Protein AF-A0A7G6E662-F1 (afdb_monomer)

Nearest PDB structures (foldseek):
  8ufg-assembly1_G  TM=3.388E-01  e=5.455E+00  Acinetobacter baylyi ADP1
  8ufh-assembly1_G  TM=2.642E-01  e=6.023E+00  Acinetobacter baylyi ADP1

pLDDT: mean 83.3, std 16.63, range [47.44, 98.38]

InterPro domains:
  IPR023804 Protein of unknown function DUF3792, transmembrane [PF12670] (31-143)
  IPR023804 Protein of unknown function DUF3792, transmembrane [TIGR04086] (33-143)

Sequence (165 aa):
MRRDLRFWRKIKQVPGSLQRFYEGPEYGLELKAVWLGFTTALGVWFCAVCLGLLWIMLKGAGSYWFGAYVYLVGLLGVFLGGLFAGSRVNKKGWLHGLWVGVLLGMLGIIVNLELAPQLLSLASMGRQLLVWSLWGLTGGYIGSLLLYWPQKKSISRKEKRPGAW

Organism: Thermanaerosceptrum fracticalcis (NCBI:txid1712410)

Solvent-accessible surface area (backbone atoms only — not comparable to full-atom values): 8582 Å² total; per-residue (Å²): 136,86,80,70,70,67,64,68,65,69,76,68,75,70,61,71,74,62,50,50,67,56,64,44,71,88,81,50,60,55,54,70,32,29,51,51,8,40,54,46,13,49,51,50,30,51,52,49,49,54,51,50,51,51,48,35,73,74,64,71,52,78,68,83,58,49,65,60,51,53,50,54,43,41,50,50,14,30,20,49,8,3,20,55,11,1,50,70,37,95,58,60,14,32,59,33,0,27,50,23,5,41,55,51,25,51,50,52,47,54,53,43,47,75,75,43,52,92,77,65,46,73,70,54,52,53,49,47,32,50,55,32,20,50,36,0,22,54,18,0,40,54,15,26,53,62,54,54,55,62,54,56,55,54,52,57,52,52,70,75,51,82,76,89,122

Structure (mmCIF, N/CA/C/O backbone):
data_AF-A0A7G6E662-F1
#
_entry.id   AF-A0A7G6E662-F1
#
loop_
_atom_site.group_PDB
_atom_site.id
_atom_site.type_symbol
_atom_site.label_atom_id
_atom_site.label_alt_id
_atom_site.label_comp_id
_atom_site.label_asym_id
_atom_site.label_entity_id
_atom_site.label_seq_id
_atom_site.pdbx_PDB_ins_code
_atom_site.Cartn_x
_atom_site.Cartn_y
_atom_site.Cartn_z
_atom_site.occupancy
_atom_site.B_iso_or_equiv
_atom_site.auth_seq_id
_atom_site.auth_comp_id
_atom_site.auth_asym_id
_atom_site.auth_atom_id
_atom_site.pdbx_PDB_model_num
ATOM 1 N N . MET A 1 1 ? -12.833 -44.887 18.717 1.00 50.78 1 MET A N 1
ATOM 2 C CA . MET A 1 1 ? -11.512 -44.245 18.526 1.00 50.78 1 MET A CA 1
ATOM 3 C C . MET A 1 1 ? -11.587 -42.785 19.004 1.00 50.78 1 MET A C 1
ATOM 5 O O . MET A 1 1 ? -11.962 -41.907 18.238 1.00 50.78 1 MET A O 1
ATOM 9 N N . ARG A 1 2 ? -11.358 -42.528 20.305 1.00 51.50 2 ARG A N 1
ATOM 10 C CA . ARG A 1 2 ? -11.425 -41.180 20.912 1.00 51.50 2 ARG A CA 1
ATOM 11 C C . ARG A 1 2 ? -10.115 -40.445 20.620 1.00 51.50 2 ARG A C 1
ATOM 13 O O . ARG A 1 2 ? -9.099 -40.769 21.222 1.00 51.50 2 ARG A O 1
ATOM 20 N N . ARG A 1 3 ? -10.127 -39.496 19.678 1.00 53.50 3 ARG A N 1
ATOM 21 C CA . ARG A 1 3 ? -8.977 -38.613 19.434 1.00 53.50 3 ARG A CA 1
ATOM 22 C C . ARG A 1 3 ? -8.786 -37.719 20.656 1.00 53.50 3 ARG A C 1
ATOM 24 O O . ARG A 1 3 ? -9.702 -37.009 21.065 1.00 53.50 3 ARG A O 1
ATOM 31 N N . ASP A 1 4 ? -7.606 -37.824 21.246 1.00 55.00 4 ASP A N 1
ATOM 32 C CA . ASP A 1 4 ? -7.207 -37.175 22.486 1.00 55.00 4 ASP A CA 1
ATOM 33 C C . ASP A 1 4 ? -7.173 -35.643 22.299 1.00 55.00 4 ASP A C 1
ATOM 35 O O . ASP A 1 4 ? -6.224 -35.061 21.774 1.00 55.00 4 ASP A O 1
ATOM 39 N N . LEU A 1 5 ? -8.253 -34.973 22.715 1.00 56.97 5 LEU A N 1
ATOM 40 C CA . LEU A 1 5 ? -8.421 -33.511 22.680 1.00 56.97 5 LEU A CA 1
ATOM 41 C C . LEU A 1 5 ? -7.427 -32.765 23.594 1.00 56.97 5 LEU A C 1
ATOM 43 O O . LEU A 1 5 ? -7.391 -31.533 23.594 1.00 56.97 5 LEU A O 1
ATOM 47 N N . ARG A 1 6 ? -6.599 -33.479 24.369 1.00 59.81 6 ARG A N 1
ATOM 48 C CA . ARG A 1 6 ? -5.577 -32.878 25.238 1.00 59.81 6 ARG A CA 1
ATOM 49 C C . ARG A 1 6 ? -4.375 -32.339 24.468 1.00 59.81 6 ARG A C 1
ATOM 51 O O . ARG A 1 6 ? -3.781 -31.360 24.912 1.00 59.81 6 ARG A O 1
ATOM 58 N N . PHE A 1 7 ? -4.059 -32.898 23.298 1.00 54.22 7 PHE A N 1
ATOM 59 C CA . PHE A 1 7 ? -2.913 -32.447 22.500 1.00 54.22 7 PHE A CA 1
ATOM 60 C C . PHE A 1 7 ? -3.101 -31.009 21.981 1.00 54.22 7 PHE A C 1
ATOM 62 O O . PHE A 1 7 ? -2.196 -30.181 22.064 1.00 54.22 7 PHE A O 1
ATOM 69 N N . TRP A 1 8 ? -4.324 -30.656 21.572 1.00 50.28 8 TRP A N 1
ATOM 70 C CA . TRP A 1 8 ? -4.646 -29.323 21.050 1.00 50.28 8 TRP A CA 1
ATOM 71 C C . TRP A 1 8 ? -4.688 -28.216 22.112 1.00 50.28 8 TRP A C 1
ATOM 73 O O . TRP A 1 8 ? -4.551 -27.043 21.765 1.00 50.28 8 TRP A O 1
ATOM 83 N N . ARG A 1 9 ? -4.809 -28.546 23.407 1.00 54.94 9 ARG A N 1
ATOM 84 C CA . ARG A 1 9 ? -4.682 -27.539 24.480 1.00 54.94 9 ARG A CA 1
ATOM 85 C C . ARG A 1 9 ? -3.244 -27.066 24.679 1.00 54.94 9 ARG A C 1
ATOM 87 O O . ARG A 1 9 ? -3.048 -25.959 25.168 1.00 54.94 9 ARG A O 1
ATOM 94 N N . LYS A 1 10 ? -2.247 -27.858 24.276 1.00 48.81 10 LYS A N 1
ATOM 95 C CA . LYS A 1 10 ? -0.831 -27.536 24.503 1.00 48.81 10 LYS A CA 1
ATOM 96 C C . LYS A 1 10 ? -0.230 -26.609 23.440 1.00 48.81 10 LYS A C 1
ATOM 98 O O . LYS A 1 10 ? 0.784 -25.980 23.700 1.00 48.81 10 LYS A O 1
ATOM 103 N N . ILE A 1 11 ? -0.880 -26.460 22.283 1.00 53.09 11 ILE A N 1
ATOM 104 C CA . ILE A 1 11 ? -0.386 -25.634 21.162 1.00 53.09 11 ILE A CA 1
ATOM 105 C C . ILE A 1 11 ? -0.822 -24.155 21.288 1.00 53.09 11 ILE A C 1
ATOM 107 O O . ILE A 1 11 ? -0.404 -23.307 20.509 1.00 53.09 11 ILE A O 1
ATOM 111 N N . LYS A 1 12 ? -1.627 -23.793 22.299 1.00 52.16 12 LYS A N 1
ATOM 112 C CA . LYS A 1 12 ? -2.195 -22.438 22.442 1.00 52.16 12 LYS A CA 1
ATOM 113 C C . LYS A 1 12 ? -1.597 -21.574 23.555 1.00 52.16 12 LYS A C 1
ATOM 115 O O . LYS A 1 12 ? -2.222 -20.598 23.955 1.00 52.16 12 LYS A O 1
ATOM 120 N N . GLN A 1 13 ? -0.395 -21.880 24.033 1.00 57.69 13 GLN A N 1
ATOM 121 C CA . GLN A 1 13 ? 0.351 -20.950 24.886 1.00 57.69 13 GLN A CA 1
ATOM 122 C C . GLN A 1 13 ? 1.224 -20.043 24.021 1.00 57.69 13 GLN A C 1
ATOM 124 O O . GLN A 1 13 ? 2.444 -20.163 23.981 1.00 57.69 13 GLN A O 1
ATOM 129 N N . VAL A 1 14 ? 0.574 -19.125 23.305 1.00 59.84 14 VAL A N 1
ATOM 130 C CA . VAL A 1 14 ? 1.270 -17.918 22.856 1.00 59.84 14 VAL A CA 1
ATOM 131 C C . VAL A 1 14 ? 1.638 -17.151 24.134 1.00 59.84 14 VAL A C 1
ATOM 133 O O . VAL A 1 14 ? 0.759 -16.964 24.978 1.00 59.84 14 VAL A O 1
ATOM 136 N N . PRO A 1 15 ? 2.906 -16.761 24.343 1.00 66.00 15 PRO A N 1
ATOM 137 C CA . PRO A 1 15 ? 3.317 -16.075 25.563 1.00 66.00 15 PRO A CA 1
ATOM 138 C C . PRO A 1 15 ? 2.465 -14.816 25.771 1.00 66.00 15 PRO A C 1
ATOM 140 O O . PRO A 1 15 ? 2.268 -14.030 24.843 1.00 66.00 15 PRO A O 1
ATOM 143 N N . GLY A 1 16 ? 1.951 -14.626 26.991 1.00 58.09 16 GLY A N 1
ATOM 144 C CA . GLY A 1 16 ? 0.989 -13.562 27.320 1.00 58.09 16 GLY A CA 1
ATOM 145 C C . GLY A 1 16 ? 1.482 -12.136 27.028 1.00 58.09 16 GLY A C 1
ATOM 146 O O . GLY A 1 16 ? 0.672 -11.219 26.904 1.00 58.09 16 GLY A O 1
ATOM 147 N N . SER A 1 17 ? 2.793 -11.944 26.844 1.00 61.66 17 SER A N 1
ATOM 148 C CA . SER A 1 17 ? 3.384 -10.686 26.376 1.00 61.66 17 SER A CA 1
ATOM 149 C C . SER A 1 17 ? 2.958 -10.327 24.948 1.00 61.66 17 SER A C 1
ATOM 151 O O . SER A 1 17 ? 2.631 -9.173 24.690 1.00 61.66 17 SER A O 1
ATOM 153 N N . LEU A 1 18 ? 2.876 -11.301 24.035 1.00 58.12 18 LEU A N 1
ATOM 154 C CA . LEU A 1 18 ? 2.424 -11.078 22.655 1.00 58.12 18 LEU A CA 1
ATOM 155 C C . LEU A 1 18 ? 0.910 -10.868 22.569 1.00 58.12 18 LEU A C 1
ATOM 157 O O . LEU A 1 18 ? 0.430 -10.169 21.678 1.00 58.12 18 LEU A O 1
ATOM 161 N N . GLN A 1 19 ? 0.154 -11.431 23.510 1.00 57.56 19 GLN A N 1
ATOM 162 C CA . GLN A 1 19 ? -1.297 -11.278 23.541 1.00 57.56 19 GLN A CA 1
ATOM 163 C C . GLN A 1 19 ? -1.711 -9.836 23.881 1.00 57.56 19 GLN A C 1
ATOM 165 O O . GLN A 1 19 ? -2.645 -9.318 23.276 1.00 57.56 19 GLN A O 1
ATOM 170 N N . ARG A 1 20 ? -0.949 -9.134 24.738 1.00 56.19 20 ARG A N 1
ATOM 171 C CA . ARG A 1 20 ? -1.167 -7.700 25.023 1.00 56.19 20 ARG A CA 1
ATOM 172 C C . ARG A 1 20 ? -0.962 -6.798 23.804 1.00 56.19 20 ARG A C 1
ATOM 174 O O . ARG A 1 20 ? -1.703 -5.835 23.650 1.00 56.19 20 ARG A O 1
ATOM 181 N N . PHE A 1 21 ? -0.013 -7.118 22.922 1.00 54.47 21 PHE A N 1
ATOM 182 C CA . PHE A 1 21 ? 0.157 -6.389 21.657 1.00 54.47 21 PHE A CA 1
ATOM 183 C C . PHE A 1 21 ? -0.973 -6.668 20.658 1.00 54.47 21 PHE A C 1
ATOM 185 O O . PHE A 1 21 ? -1.278 -5.821 19.825 1.00 54.47 21 PHE A O 1
ATOM 192 N N . TYR A 1 22 ? -1.607 -7.840 20.745 1.00 51.94 22 TYR A N 1
ATOM 193 C CA . TYR A 1 22 ? -2.734 -8.216 19.890 1.00 51.94 22 TYR A CA 1
ATOM 194 C C . TYR A 1 22 ? -4.085 -7.672 20.360 1.00 51.94 22 TYR A C 1
ATOM 196 O O . TYR A 1 22 ? -4.974 -7.488 19.529 1.00 51.94 22 TYR A O 1
ATOM 204 N N . GLU A 1 23 ? -4.255 -7.465 21.665 1.00 49.62 23 GLU A N 1
ATOM 205 C CA . GLU A 1 23 ? -5.546 -7.136 22.280 1.00 49.62 23 GLU A CA 1
ATOM 206 C C . GLU A 1 23 ? -5.586 -5.758 22.938 1.00 49.62 23 GLU A C 1
ATOM 208 O O . GLU A 1 23 ? -6.616 -5.427 23.507 1.00 49.62 23 GLU A O 1
ATOM 213 N N . GLY A 1 24 ? -4.527 -4.943 22.854 1.00 47.44 24 GLY A N 1
ATOM 214 C CA . GLY A 1 24 ? -4.489 -3.598 23.431 1.00 47.44 24 GLY A CA 1
ATOM 215 C C . GLY A 1 24 ? -5.551 -2.668 22.824 1.00 47.44 24 GLY A C 1
ATOM 216 O O . GLY A 1 24 ? -5.308 -2.084 21.763 1.00 47.44 24 GLY A O 1
ATOM 217 N N . PRO A 1 25 ? -6.706 -2.444 23.483 1.00 53.44 25 PRO A N 1
ATOM 218 C CA . PRO A 1 25 ? -7.769 -1.587 22.965 1.00 53.44 25 PRO A CA 1
ATOM 219 C C . PRO A 1 25 ? -7.379 -0.106 23.063 1.00 53.44 25 PRO A C 1
ATOM 221 O O . PRO A 1 25 ? -8.032 0.746 22.464 1.00 53.44 25 PRO A O 1
ATOM 224 N N . GLU A 1 26 ? -6.314 0.202 23.811 1.00 56.94 26 GLU A N 1
ATOM 225 C CA . GLU A 1 26 ? -5.904 1.564 24.151 1.00 56.94 26 GLU A CA 1
ATOM 226 C C . GLU A 1 26 ? -5.385 2.349 22.940 1.00 56.94 26 GLU A C 1
ATOM 228 O O . GLU A 1 26 ? -5.693 3.531 22.798 1.00 56.94 26 GLU A O 1
ATOM 233 N N . TYR A 1 27 ? -4.697 1.695 21.997 1.00 63.12 27 TYR A N 1
ATOM 234 C CA . TYR A 1 27 ? -4.197 2.365 20.787 1.00 63.12 27 TYR A CA 1
ATOM 235 C C . TYR A 1 27 ? -5.162 2.243 19.595 1.00 63.12 27 TYR A C 1
ATOM 237 O O . TYR A 1 27 ? -5.181 3.102 18.705 1.00 63.12 27 TYR A O 1
ATOM 245 N N . GLY A 1 28 ? -6.060 1.250 19.615 1.00 75.94 28 GLY A N 1
ATOM 246 C CA . GLY A 1 28 ? -7.057 1.025 18.564 1.00 75.94 28 GLY A CA 1
ATOM 247 C C . GLY A 1 28 ? -6.462 0.517 17.248 1.00 75.94 28 GLY A C 1
ATOM 248 O O . GLY A 1 28 ? -6.989 0.857 16.190 1.00 75.94 28 GLY A O 1
ATOM 249 N N . LEU A 1 29 ? -5.363 -0.246 17.322 1.00 85.94 29 LEU A N 1
ATOM 250 C CA . LEU A 1 29 ? -4.723 -0.900 16.184 1.00 85.94 29 LEU A CA 1
ATOM 251 C C . LEU A 1 29 ? -4.780 -2.424 16.337 1.00 85.94 29 LEU A C 1
ATOM 253 O O . LEU A 1 29 ? -4.143 -3.007 17.207 1.00 85.94 29 LEU A O 1
ATOM 257 N N . GLU A 1 30 ? -5.536 -3.068 15.461 1.00 90.12 30 GLU A N 1
ATOM 258 C CA . GLU A 1 30 ? -5.722 -4.509 15.383 1.00 90.12 30 GLU A CA 1
ATOM 259 C C . GLU A 1 30 ? -4.732 -5.107 14.374 1.00 90.12 30 GLU A C 1
ATOM 261 O O . GLU A 1 30 ? -4.940 -5.072 13.156 1.00 90.12 30 GLU A O 1
ATOM 266 N N . LEU A 1 31 ? -3.651 -5.710 14.878 1.00 91.19 31 LEU A N 1
ATOM 267 C CA . LEU A 1 31 ? -2.575 -6.254 14.039 1.00 91.19 31 LEU A CA 1
ATOM 268 C C . LEU A 1 31 ? -3.072 -7.307 13.030 1.00 91.19 31 LEU A C 1
ATOM 270 O O . LEU A 1 31 ? -2.565 -7.379 11.913 1.00 91.19 31 LEU A O 1
ATOM 274 N N . LYS A 1 32 ? -4.112 -8.080 13.383 1.00 93.06 32 LYS A N 1
ATOM 275 C CA . LYS A 1 32 ? -4.748 -9.060 12.477 1.00 93.06 32 LYS A CA 1
ATOM 276 C C . LYS A 1 32 ? -5.275 -8.402 11.206 1.00 93.06 32 LYS A C 1
ATOM 278 O O . LYS A 1 32 ? -5.108 -8.951 10.120 1.00 93.06 32 LYS A O 1
ATOM 283 N N . ALA A 1 33 ? -5.915 -7.243 11.344 1.00 93.94 33 ALA A N 1
ATOM 284 C CA . ALA A 1 33 ? -6.489 -6.524 10.218 1.00 93.94 33 ALA A CA 1
ATOM 285 C C . ALA A 1 33 ? -5.397 -5.911 9.337 1.00 93.94 33 ALA A C 1
ATOM 287 O O . ALA A 1 33 ? -5.478 -6.012 8.114 1.00 93.94 33 ALA A O 1
ATOM 288 N N . VAL A 1 34 ? -4.344 -5.358 9.950 1.00 96.00 34 VAL A N 1
ATOM 289 C CA . VAL A 1 34 ? -3.167 -4.858 9.219 1.00 96.00 34 VAL A CA 1
ATOM 290 C C . VAL A 1 34 ? -2.508 -5.989 8.427 1.00 96.00 34 VAL A C 1
ATOM 292 O O . VAL A 1 34 ? -2.255 -5.834 7.236 1.00 96.00 34 VAL A O 1
ATOM 295 N N . TRP A 1 35 ? -2.297 -7.153 9.047 1.00 96.94 35 TRP A N 1
ATOM 296 C CA . TRP A 1 35 ? -1.693 -8.311 8.385 1.00 96.94 35 TRP A CA 1
ATOM 297 C C . TRP A 1 35 ? -2.549 -8.854 7.234 1.00 96.94 35 TRP A C 1
ATOM 299 O O . TRP A 1 35 ? -2.029 -9.189 6.168 1.00 96.94 35 TRP A O 1
ATOM 309 N N . LEU A 1 36 ? -3.872 -8.898 7.412 1.00 96.19 36 LEU A N 1
ATOM 310 C CA . LEU A 1 36 ? -4.795 -9.264 6.340 1.00 96.19 36 LEU A CA 1
ATOM 311 C C . LEU A 1 36 ? -4.698 -8.285 5.162 1.00 96.19 36 LEU A C 1
ATOM 313 O O . LEU A 1 36 ? -4.599 -8.717 4.015 1.00 96.19 36 LEU A O 1
ATOM 317 N N . GLY A 1 37 ? -4.700 -6.977 5.429 1.00 97.12 37 GLY A N 1
ATOM 318 C CA . GLY A 1 37 ? -4.556 -5.965 4.381 1.00 97.12 37 GLY A CA 1
ATOM 319 C C . GLY A 1 37 ? -3.221 -6.065 3.651 1.00 97.12 37 GLY A C 1
ATOM 320 O O . GLY A 1 37 ? -3.188 -6.056 2.423 1.00 97.12 37 GLY A O 1
ATOM 321 N N . PHE A 1 38 ? -2.134 -6.242 4.402 1.00 97.81 38 PHE A N 1
ATOM 322 C CA . PHE A 1 38 ? -0.784 -6.423 3.874 1.00 97.81 38 PHE A CA 1
ATOM 323 C C . PHE A 1 38 ? -0.680 -7.643 2.945 1.00 97.81 38 PHE A C 1
ATOM 325 O O . PHE A 1 38 ? -0.251 -7.518 1.800 1.00 97.81 38 PHE A O 1
ATOM 332 N N . THR A 1 39 ? -1.134 -8.813 3.403 1.00 97.69 39 THR A N 1
ATOM 333 C CA . THR A 1 39 ? -1.124 -10.050 2.598 1.00 97.69 39 THR A CA 1
ATOM 334 C C . THR A 1 39 ? -2.034 -9.959 1.375 1.00 97.69 39 THR A C 1
ATOM 336 O O . THR A 1 39 ? -1.664 -10.434 0.303 1.00 97.69 39 THR A O 1
ATOM 339 N N . THR A 1 40 ? -3.187 -9.296 1.496 1.00 97.06 40 THR A N 1
ATOM 340 C CA . THR A 1 40 ? -4.095 -9.065 0.364 1.00 97.06 40 THR A CA 1
ATOM 341 C C . THR A 1 40 ? -3.448 -8.171 -0.691 1.00 97.06 40 THR A C 1
ATOM 343 O O . THR A 1 40 ? -3.473 -8.506 -1.873 1.00 97.06 40 THR A O 1
ATOM 346 N N . ALA A 1 41 ? -2.824 -7.066 -0.279 1.00 97.31 41 ALA A N 1
ATOM 347 C CA . ALA A 1 41 ? -2.122 -6.171 -1.192 1.00 97.31 41 ALA A CA 1
ATOM 348 C C . ALA A 1 41 ? -0.965 -6.871 -1.912 1.00 97.31 41 ALA A C 1
ATOM 350 O O . ALA A 1 41 ? -0.831 -6.729 -3.127 1.00 97.31 41 ALA A O 1
ATOM 351 N N . LEU A 1 42 ? -0.170 -7.663 -1.181 1.00 96.31 42 LEU A N 1
ATOM 352 C CA . LEU A 1 42 ? 0.894 -8.477 -1.768 1.00 96.31 42 LEU A CA 1
ATOM 353 C C . LEU A 1 42 ? 0.355 -9.484 -2.777 1.00 96.31 42 LEU A C 1
ATOM 355 O O . LEU A 1 42 ? 0.912 -9.598 -3.862 1.00 96.31 42 LEU A O 1
ATOM 359 N N . GLY A 1 43 ? -0.732 -10.182 -2.444 1.00 96.75 43 GLY A N 1
ATOM 360 C CA . GLY A 1 43 ? -1.368 -11.130 -3.353 1.00 96.75 43 GLY A CA 1
ATOM 361 C C . GLY A 1 43 ? -1.848 -10.459 -4.640 1.00 96.75 43 GLY A C 1
ATOM 362 O O . GLY A 1 43 ? -1.546 -10.941 -5.729 1.00 96.75 43 GLY A O 1
ATOM 363 N N . VAL A 1 44 ? -2.535 -9.316 -4.532 1.00 95.62 44 VAL A N 1
ATOM 364 C CA . VAL A 1 44 ? -2.996 -8.539 -5.697 1.00 95.62 44 VAL A CA 1
ATOM 365 C C . VAL A 1 44 ? -1.818 -8.084 -6.554 1.00 95.62 44 VAL A C 1
ATOM 367 O O . VAL A 1 44 ? -1.834 -8.278 -7.770 1.00 95.62 44 VAL A O 1
ATOM 370 N N . TRP A 1 45 ? -0.791 -7.509 -5.927 1.00 94.81 45 TRP A N 1
ATOM 371 C CA . TRP A 1 45 ? 0.396 -7.034 -6.628 1.00 94.81 45 TRP A CA 1
ATOM 372 C C . TRP A 1 45 ? 1.133 -8.176 -7.333 1.00 94.81 45 TRP A C 1
ATOM 374 O O . TRP A 1 45 ? 1.397 -8.086 -8.530 1.00 94.81 45 TRP A O 1
ATOM 384 N N . PHE A 1 46 ? 1.393 -9.277 -6.626 1.00 94.81 46 PHE A N 1
ATOM 385 C CA . PHE A 1 46 ? 2.085 -10.444 -7.166 1.00 94.81 46 PHE A CA 1
ATOM 386 C C . PHE A 1 46 ? 1.332 -11.049 -8.354 1.00 94.81 46 PHE A C 1
ATOM 388 O O . PHE A 1 46 ? 1.913 -11.231 -9.423 1.00 94.81 46 PHE A O 1
ATOM 395 N N . CYS A 1 47 ? 0.022 -11.280 -8.212 1.00 95.69 47 CYS A N 1
ATOM 396 C CA . CYS A 1 47 ? -0.810 -11.790 -9.301 1.00 95.69 47 CYS A CA 1
ATOM 397 C C . CYS A 1 47 ? -0.759 -10.879 -10.532 1.00 95.69 47 CYS A C 1
ATOM 399 O O . CYS A 1 47 ? -0.622 -11.366 -11.653 1.00 95.69 47 CYS A O 1
ATOM 401 N N . ALA A 1 48 ? -0.833 -9.562 -10.346 1.00 92.44 48 ALA A N 1
ATOM 402 C CA . ALA A 1 48 ? -0.791 -8.623 -11.458 1.00 92.44 48 ALA A CA 1
ATOM 403 C C . ALA A 1 48 ? 0.576 -8.548 -12.143 1.00 92.44 48 ALA A C 1
ATOM 405 O O . ALA A 1 48 ? 0.633 -8.446 -13.368 1.00 92.44 48 ALA A O 1
ATOM 406 N N . VAL A 1 49 ? 1.671 -8.638 -11.383 1.00 91.75 49 VAL A N 1
ATOM 407 C CA . VAL A 1 49 ? 3.023 -8.734 -11.948 1.00 91.75 49 VAL A CA 1
ATOM 408 C C . VAL A 1 49 ? 3.150 -10.010 -12.780 1.00 91.75 49 VAL A C 1
ATOM 410 O O . VAL A 1 49 ? 3.578 -9.933 -13.929 1.00 91.75 49 VAL A O 1
ATOM 413 N N . CYS A 1 50 ? 2.713 -11.164 -12.264 1.00 94.12 50 CYS A N 1
ATOM 414 C CA . CYS A 1 50 ? 2.731 -12.424 -13.012 1.00 94.12 50 CYS A CA 1
ATOM 415 C C . CYS A 1 50 ? 1.899 -12.352 -14.300 1.00 94.12 50 CYS A C 1
ATOM 417 O O . CYS A 1 50 ? 2.369 -12.772 -15.356 1.00 94.12 50 CYS A O 1
ATOM 419 N N . LEU A 1 51 ? 0.688 -11.789 -14.235 1.00 91.88 51 LEU A N 1
ATOM 420 C CA . LEU A 1 51 ? -0.167 -11.602 -15.410 1.00 91.88 51 LEU A CA 1
ATOM 421 C C . LEU A 1 51 ? 0.457 -10.636 -16.424 1.00 91.88 51 LEU A C 1
ATOM 423 O O . LEU A 1 51 ? 0.409 -10.897 -17.624 1.00 91.88 51 LEU A O 1
ATOM 427 N N . GLY A 1 52 ? 1.073 -9.551 -15.955 1.00 89.62 52 GLY A N 1
ATOM 428 C CA . GLY A 1 52 ? 1.771 -8.595 -16.809 1.00 89.62 52 GLY A CA 1
ATOM 429 C C . GLY A 1 52 ? 2.994 -9.206 -17.499 1.00 89.62 52 GLY A C 1
ATOM 430 O O . GLY A 1 52 ? 3.198 -8.983 -18.691 1.00 89.62 52 GLY A O 1
ATOM 431 N N . LEU A 1 53 ? 3.770 -10.030 -16.789 1.00 90.62 53 LEU A N 1
ATOM 432 C CA . LEU A 1 53 ? 4.890 -10.775 -17.372 1.00 90.62 53 LEU A CA 1
ATOM 433 C C . LEU A 1 53 ? 4.408 -11.785 -18.416 1.00 90.62 53 LEU A C 1
ATOM 435 O O . LEU A 1 53 ? 4.937 -11.813 -19.526 1.00 90.62 53 LEU A O 1
ATOM 439 N N . LEU A 1 54 ? 3.367 -12.562 -18.099 1.00 91.81 54 LEU A N 1
ATOM 440 C CA . LEU A 1 54 ? 2.767 -13.506 -19.041 1.00 91.81 54 LEU A CA 1
ATOM 441 C C . LEU A 1 54 ? 2.268 -12.785 -20.302 1.00 91.81 54 LEU A C 1
ATOM 443 O O . LEU A 1 54 ? 2.508 -13.244 -21.416 1.00 91.81 54 LEU A O 1
ATOM 447 N N . TRP A 1 55 ? 1.627 -11.626 -20.136 1.00 88.81 55 TRP A N 1
ATOM 448 C CA . TRP A 1 55 ? 1.176 -10.794 -21.248 1.00 88.81 55 TRP A CA 1
ATOM 449 C C . TRP A 1 55 ? 2.330 -10.354 -22.159 1.00 88.81 55 TRP A C 1
ATOM 451 O O . TRP A 1 55 ? 2.223 -10.482 -23.381 1.00 88.81 55 TRP A O 1
ATOM 461 N N . ILE A 1 56 ? 3.446 -9.890 -21.584 1.00 90.12 56 ILE A N 1
ATOM 462 C CA . ILE A 1 56 ? 4.644 -9.503 -22.345 1.00 90.12 56 ILE A CA 1
ATOM 463 C C . ILE A 1 56 ? 5.204 -10.697 -23.122 1.00 90.12 56 ILE A C 1
ATOM 465 O O . ILE A 1 56 ? 5.476 -10.565 -24.317 1.00 90.12 56 ILE A O 1
ATOM 469 N N . MET A 1 57 ? 5.320 -11.865 -22.481 1.00 90.06 57 MET A N 1
ATOM 470 C CA . MET A 1 57 ? 5.839 -13.078 -23.125 1.00 90.06 57 MET A CA 1
ATOM 471 C C . MET A 1 57 ? 4.966 -13.538 -24.298 1.00 90.06 57 MET A C 1
ATOM 473 O O . MET A 1 57 ? 5.495 -13.978 -25.314 1.00 90.06 57 MET A O 1
ATOM 477 N N . LEU A 1 58 ? 3.639 -13.416 -24.185 1.00 91.50 58 LEU A N 1
ATOM 478 C CA . LEU A 1 58 ? 2.706 -13.865 -25.224 1.00 91.50 58 LEU A CA 1
ATOM 479 C C . LEU A 1 58 ? 2.585 -12.895 -26.403 1.00 91.50 58 LEU A C 1
ATOM 481 O O . LEU A 1 58 ? 2.329 -13.328 -27.526 1.00 91.50 58 LEU A O 1
ATOM 485 N N . LYS A 1 59 ? 2.695 -11.585 -26.160 1.00 85.44 59 LYS A N 1
ATOM 486 C CA . LYS A 1 59 ? 2.448 -10.560 -27.187 1.00 85.44 59 LYS A CA 1
ATOM 487 C C . LYS A 1 59 ? 3.711 -9.958 -27.789 1.00 85.44 59 LYS A C 1
ATOM 489 O O . LYS A 1 59 ? 3.587 -9.200 -28.746 1.00 85.44 59 LYS A O 1
ATOM 494 N N . GLY A 1 60 ? 4.893 -10.248 -27.239 1.00 75.81 60 GLY A N 1
ATOM 495 C CA . GLY A 1 60 ? 6.145 -9.615 -27.672 1.00 75.81 60 GLY A CA 1
ATOM 496 C C . GLY A 1 60 ? 6.109 -8.087 -27.549 1.00 75.81 60 GLY A C 1
ATOM 497 O O . GLY A 1 60 ? 6.821 -7.385 -28.262 1.00 75.81 60 GLY A O 1
ATOM 498 N N . ALA A 1 61 ? 5.228 -7.559 -26.692 1.00 67.25 61 ALA A N 1
ATOM 499 C CA . ALA A 1 61 ? 5.019 -6.129 -26.539 1.00 67.25 61 ALA A CA 1
ATOM 500 C C . ALA A 1 61 ? 6.231 -5.491 -25.847 1.00 67.25 61 ALA A C 1
ATOM 502 O O . ALA A 1 61 ? 6.767 -6.038 -24.883 1.00 67.25 61 ALA A O 1
ATOM 503 N N . GLY A 1 62 ? 6.648 -4.316 -26.327 1.00 64.62 62 GLY A N 1
ATOM 504 C CA . GLY A 1 62 ? 7.766 -3.576 -25.746 1.00 64.62 62 GLY A CA 1
ATOM 505 C C . GLY A 1 62 ? 7.551 -3.279 -24.257 1.00 64.62 62 GLY A C 1
ATOM 506 O O . GLY A 1 62 ? 6.484 -2.828 -23.843 1.00 64.62 62 GLY A O 1
ATOM 507 N N . SER A 1 63 ? 8.592 -3.495 -23.453 1.00 75.69 63 SER A N 1
ATOM 508 C CA . SER A 1 63 ? 8.587 -3.360 -21.988 1.00 75.69 63 SER A CA 1
ATOM 509 C C . SER A 1 63 ? 8.530 -1.914 -21.476 1.00 75.69 63 SER A C 1
ATOM 511 O O . SER A 1 63 ? 8.506 -1.699 -20.265 1.00 75.69 63 SER A O 1
ATOM 513 N N . TYR A 1 64 ? 8.485 -0.921 -22.372 1.00 77.25 64 TYR A N 1
ATOM 514 C CA . TYR A 1 64 ? 8.665 0.495 -22.038 1.00 77.25 64 TYR A CA 1
ATOM 515 C C . TYR A 1 64 ? 7.702 0.991 -20.944 1.00 77.25 64 TYR A C 1
ATOM 517 O O . TYR A 1 64 ? 8.109 1.713 -20.039 1.00 77.25 64 TYR A O 1
ATOM 525 N N . TRP A 1 65 ? 6.442 0.544 -20.965 1.00 83.81 65 TRP A N 1
ATOM 526 C CA . TRP A 1 65 ? 5.418 0.954 -19.992 1.00 83.81 65 TRP A CA 1
ATOM 527 C C . TRP A 1 65 ? 5.240 -0.011 -18.813 1.00 83.81 65 TRP A C 1
ATOM 529 O O . TRP A 1 65 ? 4.416 0.241 -17.931 1.00 83.81 65 TRP A O 1
ATOM 539 N N . PHE A 1 66 ? 5.999 -1.109 -18.762 1.00 85.56 66 PHE A N 1
ATOM 540 C CA . PHE A 1 66 ? 5.792 -2.151 -17.755 1.00 85.56 66 PHE A CA 1
ATOM 541 C C . PHE A 1 66 ? 6.045 -1.639 -16.332 1.00 85.56 66 PHE A C 1
ATOM 543 O O . PHE A 1 66 ? 5.248 -1.903 -15.436 1.00 85.56 66 PHE A O 1
ATOM 550 N N . GLY A 1 67 ? 7.089 -0.827 -16.132 1.00 85.31 67 GLY A N 1
ATOM 551 C CA . GLY A 1 67 ? 7.373 -0.222 -14.826 1.00 85.31 67 GLY A CA 1
ATOM 552 C C . GLY A 1 67 ? 6.228 0.661 -14.315 1.00 85.31 67 GLY A C 1
ATOM 553 O O . GLY A 1 67 ? 5.840 0.562 -13.152 1.00 85.31 67 GLY A O 1
ATOM 554 N N . ALA A 1 68 ? 5.626 1.468 -15.196 1.00 88.38 68 ALA A N 1
ATOM 555 C CA . ALA A 1 68 ? 4.470 2.297 -14.853 1.00 88.38 68 ALA A CA 1
ATOM 556 C C . ALA A 1 68 ? 3.238 1.445 -14.508 1.00 88.38 68 ALA A C 1
ATOM 558 O O . ALA A 1 68 ? 2.537 1.741 -13.540 1.00 88.38 68 ALA A O 1
ATOM 559 N N . TYR A 1 69 ? 3.004 0.358 -15.250 1.00 89.75 69 TYR A N 1
ATOM 560 C CA . TYR A 1 69 ? 1.927 -0.589 -14.959 1.00 89.75 69 TYR A CA 1
ATOM 561 C C . TYR A 1 69 ? 2.102 -1.243 -13.583 1.00 89.75 69 TYR A C 1
ATOM 563 O O . TYR A 1 69 ? 1.184 -1.203 -12.764 1.00 89.75 69 TYR A O 1
ATOM 571 N N . VAL A 1 70 ? 3.293 -1.773 -13.284 1.00 90.19 70 VAL A N 1
ATOM 572 C CA . VAL A 1 70 ? 3.600 -2.389 -11.982 1.00 90.19 70 VAL A CA 1
ATOM 573 C C . VAL A 1 70 ? 3.423 -1.385 -10.842 1.00 90.19 70 VAL A C 1
ATOM 575 O O . VAL A 1 70 ? 2.878 -1.735 -9.796 1.00 90.19 70 VAL A O 1
ATOM 578 N N . TYR A 1 71 ? 3.822 -0.128 -11.050 1.00 91.25 71 TYR A N 1
ATOM 579 C CA . TYR A 1 71 ? 3.623 0.938 -10.071 1.00 91.25 71 TYR A CA 1
ATOM 580 C C . TYR A 1 71 ? 2.136 1.227 -9.810 1.00 91.25 71 TYR A C 1
ATOM 582 O O . TYR A 1 71 ? 1.712 1.250 -8.654 1.00 91.25 71 TYR A O 1
ATOM 590 N N . LEU A 1 72 ? 1.326 1.397 -10.862 1.00 94.31 72 LEU A N 1
ATOM 591 C CA . LEU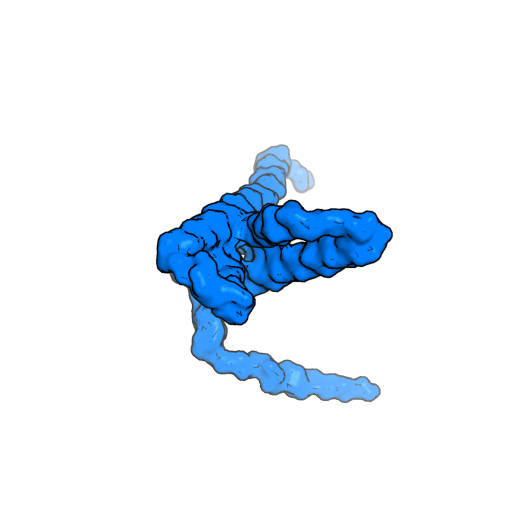 A 1 72 ? -0.114 1.650 -10.732 1.00 94.31 72 LEU A CA 1
ATOM 592 C C . LEU A 1 72 ? -0.844 0.484 -10.064 1.00 94.31 72 LEU A C 1
ATOM 594 O O . LEU A 1 72 ? -1.700 0.704 -9.205 1.00 94.31 72 LEU A O 1
ATOM 598 N N . VAL A 1 73 ? -0.485 -0.753 -10.408 1.00 94.00 73 VAL A N 1
ATOM 599 C CA . VAL A 1 73 ? -1.072 -1.920 -9.747 1.00 94.00 73 VAL A CA 1
ATOM 600 C C . VAL A 1 73 ? -0.578 -2.055 -8.306 1.00 94.00 73 VAL A C 1
ATOM 602 O O . VAL A 1 73 ? -1.351 -2.458 -7.442 1.00 94.00 73 VAL A O 1
ATOM 605 N N . GLY A 1 74 ? 0.654 -1.646 -8.001 1.00 94.56 74 GLY A N 1
ATOM 606 C CA . GLY A 1 74 ? 1.130 -1.503 -6.624 1.00 94.56 74 GLY A CA 1
ATOM 607 C C . GLY A 1 74 ? 0.242 -0.566 -5.808 1.00 94.56 74 GLY A C 1
ATOM 608 O O . GLY A 1 74 ? -0.241 -0.955 -4.745 1.00 94.56 74 GLY A O 1
ATOM 609 N N . LEU A 1 75 ? -0.060 0.625 -6.335 1.00 96.31 75 LEU A N 1
ATOM 610 C CA . LEU A 1 75 ? -0.972 1.571 -5.681 1.00 96.31 75 LEU A CA 1
ATOM 611 C C . LEU A 1 75 ? -2.378 0.990 -5.499 1.00 96.31 75 LEU A C 1
ATOM 613 O O . LEU A 1 75 ? -2.956 1.113 -4.418 1.00 96.31 75 LEU A O 1
ATOM 617 N N . LEU A 1 76 ? -2.910 0.313 -6.5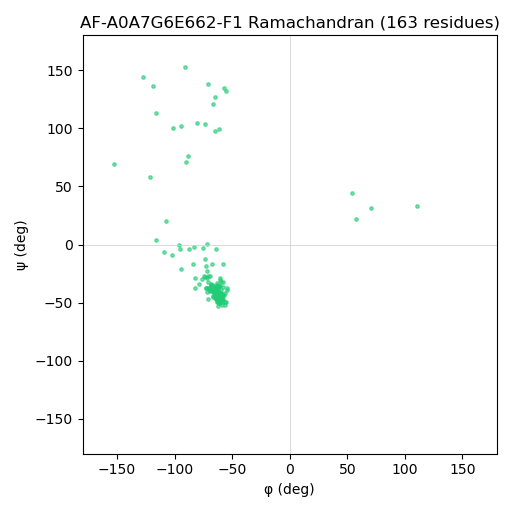20 1.00 96.44 76 LEU A N 1
ATOM 618 C CA . LEU A 1 76 ? -4.210 -0.351 -6.434 1.00 96.44 76 LEU A CA 1
ATOM 619 C C . LEU A 1 76 ? -4.206 -1.479 -5.390 1.00 96.44 76 LEU A C 1
ATOM 621 O O . LEU A 1 76 ? -5.156 -1.612 -4.623 1.00 96.44 76 LEU A O 1
ATOM 625 N N . GLY A 1 77 ? -3.133 -2.266 -5.324 1.00 96.94 77 GLY A N 1
ATOM 626 C CA . GLY A 1 77 ? -2.947 -3.318 -4.329 1.00 96.94 77 GLY A CA 1
ATOM 627 C C . GLY A 1 77 ? -2.918 -2.754 -2.912 1.00 96.94 77 GLY A C 1
ATOM 628 O O . GLY A 1 77 ? -3.637 -3.252 -2.048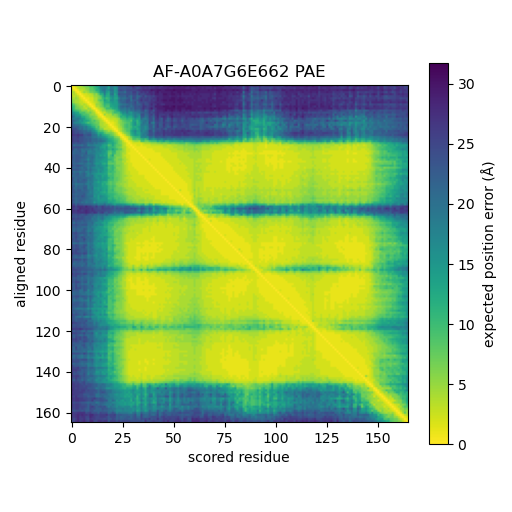 1.00 96.94 77 GLY A O 1
ATOM 629 N N . VAL A 1 78 ? -2.165 -1.673 -2.682 1.00 97.88 78 VAL A N 1
ATOM 630 C CA . VAL A 1 78 ? -2.125 -0.958 -1.394 1.00 97.88 78 VAL A CA 1
ATOM 631 C C . VAL A 1 78 ? -3.507 -0.424 -1.020 1.00 97.88 78 VAL A C 1
ATOM 633 O O . VAL A 1 78 ? -3.948 -0.612 0.114 1.00 97.88 78 VAL A O 1
ATOM 636 N N . PHE A 1 79 ? -4.215 0.192 -1.969 1.00 98.19 79 PHE A N 1
ATOM 637 C CA . PHE A 1 79 ? -5.573 0.688 -1.761 1.00 98.19 79 PHE A CA 1
ATOM 638 C C . PHE A 1 79 ? -6.539 -0.431 -1.359 1.00 98.19 79 PHE A C 1
ATOM 640 O O . PHE A 1 79 ? -7.242 -0.310 -0.355 1.00 98.19 79 PHE A O 1
ATOM 647 N N . LEU A 1 80 ? -6.548 -1.540 -2.105 1.00 97.62 80 LEU A N 1
ATOM 648 C CA . LEU A 1 80 ? -7.396 -2.694 -1.815 1.00 97.62 80 LEU A CA 1
ATOM 649 C C . LEU A 1 80 ? -7.019 -3.330 -0.476 1.00 97.62 80 LEU A C 1
ATOM 651 O O . LEU A 1 80 ? -7.902 -3.603 0.331 1.00 97.62 80 LEU A O 1
ATOM 655 N N . GLY A 1 81 ? -5.731 -3.505 -0.186 1.00 97.44 81 GLY A N 1
ATOM 656 C CA . GLY A 1 81 ? -5.267 -3.999 1.110 1.00 97.44 81 GLY A CA 1
ATOM 657 C C . GLY A 1 81 ? -5.706 -3.104 2.267 1.00 97.44 81 GLY A C 1
ATOM 658 O O . GLY A 1 81 ? -6.213 -3.603 3.273 1.00 97.44 81 GLY A O 1
ATOM 659 N N . GLY A 1 82 ? -5.590 -1.784 2.106 1.00 97.50 82 GLY A N 1
ATOM 660 C CA . GLY A 1 82 ? -6.107 -0.807 3.060 1.00 97.50 82 GLY A CA 1
ATOM 661 C C . GLY A 1 82 ? -7.618 -0.937 3.244 1.00 97.50 82 GLY A C 1
ATOM 662 O O . GLY A 1 82 ? -8.090 -0.996 4.378 1.00 97.50 82 GLY A O 1
ATOM 663 N N . LEU A 1 83 ? -8.372 -1.072 2.149 1.00 97.56 83 LEU A N 1
ATOM 664 C CA . LEU A 1 83 ? -9.821 -1.285 2.164 1.00 97.56 83 LEU A CA 1
ATOM 665 C C . LEU A 1 83 ? -10.202 -2.561 2.915 1.00 97.56 83 LEU A C 1
ATOM 667 O O . LEU A 1 83 ? -11.059 -2.510 3.798 1.00 97.56 83 LEU A O 1
ATOM 671 N N . PHE A 1 84 ? -9.538 -3.683 2.638 1.00 96.56 84 PHE A N 1
ATOM 672 C CA . PHE A 1 84 ? -9.784 -4.941 3.340 1.00 96.56 84 PHE A CA 1
ATOM 673 C C . PHE A 1 84 ? -9.434 -4.842 4.829 1.00 96.56 84 PHE A C 1
ATOM 675 O O . PHE A 1 84 ? -10.235 -5.281 5.656 1.00 96.56 84 PHE A O 1
ATOM 682 N N . ALA A 1 85 ? -8.315 -4.206 5.190 1.00 96.38 85 ALA A N 1
ATOM 683 C CA . ALA A 1 85 ? -7.961 -3.963 6.589 1.00 96.38 85 ALA A CA 1
ATOM 684 C C . ALA A 1 85 ? -9.010 -3.094 7.301 1.00 96.38 85 ALA A C 1
ATOM 686 O O . ALA A 1 85 ? -9.503 -3.461 8.367 1.00 96.38 85 ALA A O 1
ATOM 687 N N . GLY A 1 86 ? -9.409 -1.978 6.684 1.00 94.75 86 GLY A N 1
ATOM 688 C CA . GLY A 1 86 ? -10.427 -1.069 7.213 1.00 94.75 86 GLY A CA 1
ATOM 689 C C . GLY A 1 86 ? -11.810 -1.714 7.337 1.00 94.75 86 GLY A C 1
ATOM 690 O O . GLY A 1 86 ? -12.533 -1.425 8.284 1.00 94.75 86 GLY A O 1
ATOM 691 N N . SER A 1 87 ? -12.153 -2.635 6.431 1.00 94.12 87 SER A N 1
ATOM 692 C CA . SER A 1 87 ? -13.429 -3.370 6.423 1.00 94.12 87 SER A CA 1
ATOM 693 C C . SER A 1 87 ? -13.542 -4.476 7.477 1.00 94.12 87 SER A C 1
ATOM 695 O O . SER A 1 87 ? -14.573 -5.142 7.559 1.00 94.12 87 SER A O 1
ATOM 697 N N . ARG A 1 88 ? -12.490 -4.724 8.265 1.00 90.94 88 ARG A N 1
ATOM 698 C CA . ARG A 1 88 ? -12.497 -5.737 9.333 1.00 90.94 88 ARG A CA 1
ATOM 699 C C . ARG A 1 88 ? -12.500 -5.151 10.735 1.00 90.94 88 ARG A C 1
ATOM 701 O O . ARG A 1 88 ? -12.644 -5.914 11.684 1.00 90.94 88 ARG A O 1
ATOM 708 N N . VAL A 1 89 ? -12.369 -3.835 10.860 1.00 89.44 89 VAL A N 1
ATOM 709 C CA . VAL A 1 89 ? -12.199 -3.163 12.148 1.00 89.44 89 VAL A CA 1
ATOM 710 C C . VAL A 1 89 ? -13.338 -2.195 12.396 1.00 89.44 89 VAL A C 1
ATOM 712 O O . VAL A 1 89 ? -13.737 -1.425 11.524 1.00 89.44 89 VAL A O 1
ATOM 715 N N . ASN A 1 90 ? -13.861 -2.209 13.619 1.00 79.44 90 ASN A N 1
ATOM 716 C CA . ASN A 1 90 ? -14.975 -1.334 13.977 1.00 79.44 90 ASN A CA 1
ATOM 717 C C . ASN A 1 90 ? -14.511 0.107 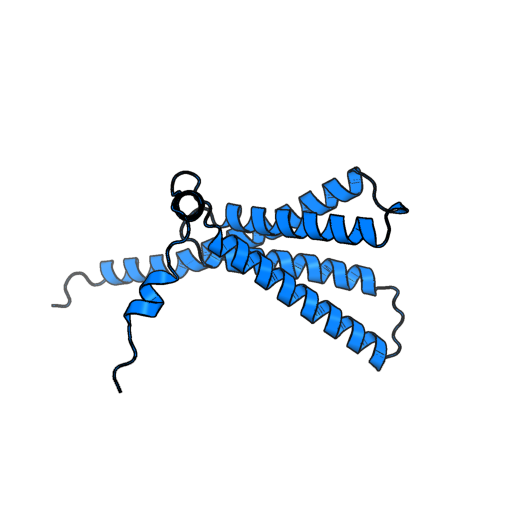14.201 1.00 79.44 90 ASN A C 1
ATOM 719 O O . ASN A 1 90 ? -15.275 1.038 13.980 1.00 79.44 90 ASN A O 1
ATOM 723 N N . LYS A 1 91 ? -13.273 0.338 14.647 1.00 81.12 91 LYS A N 1
ATOM 724 C CA . LYS A 1 91 ? -12.775 1.681 14.979 1.00 81.12 91 LYS A CA 1
ATOM 725 C C . LYS A 1 91 ? -11.467 1.963 14.243 1.00 81.12 91 LYS A C 1
ATOM 727 O O . LYS A 1 91 ? -10.642 1.077 14.068 1.00 81.12 91 LYS A O 1
ATOM 732 N N . LYS A 1 92 ? -11.283 3.224 13.830 1.00 88.69 92 LYS A N 1
ATOM 733 C CA . LYS A 1 92 ? -10.040 3.747 13.230 1.00 88.69 92 LYS A CA 1
ATOM 734 C C . LYS A 1 92 ? -9.532 2.950 12.007 1.00 88.69 92 LYS A C 1
ATOM 736 O O . LYS A 1 92 ? -8.334 2.707 11.881 1.00 88.69 92 LYS A O 1
ATOM 741 N N . GLY A 1 93 ? -10.399 2.560 11.067 1.00 91.94 93 GLY A N 1
ATOM 742 C CA . GLY A 1 93 ? -9.958 1.819 9.869 1.00 91.94 93 GLY A CA 1
ATOM 743 C C . GLY A 1 93 ? -8.947 2.570 8.992 1.00 91.94 93 GLY A C 1
ATOM 744 O O . GLY A 1 93 ? -8.057 1.949 8.418 1.00 91.94 93 GLY A O 1
ATOM 745 N N . TRP A 1 94 ? -8.984 3.907 8.991 1.00 95.50 94 TRP A N 1
ATOM 746 C CA . TRP A 1 94 ? -7.966 4.750 8.351 1.00 95.50 94 TRP A CA 1
ATOM 747 C C . TRP A 1 94 ? -6.549 4.503 8.899 1.00 95.50 94 TRP A C 1
ATOM 749 O O . TRP A 1 94 ? -5.593 4.507 8.129 1.00 95.50 94 TRP A O 1
ATOM 759 N N . LEU A 1 95 ? -6.407 4.231 10.204 1.00 95.94 95 LEU A N 1
ATOM 760 C CA . LEU A 1 95 ? -5.114 3.966 10.840 1.00 95.94 95 LEU A CA 1
ATOM 761 C C . LEU A 1 95 ? -4.553 2.616 10.383 1.00 95.94 95 LEU A C 1
ATOM 763 O O . LEU A 1 95 ? -3.363 2.491 10.119 1.00 95.94 95 LEU A O 1
ATOM 767 N N . HIS A 1 96 ? -5.417 1.613 10.235 1.00 95.75 96 HIS A N 1
ATOM 768 C CA . HIS A 1 96 ? -5.023 0.295 9.743 1.00 95.75 96 HIS A CA 1
ATOM 769 C C . HIS A 1 96 ? -4.573 0.374 8.286 1.00 95.75 96 HIS A C 1
ATOM 771 O O . HIS A 1 96 ? -3.523 -0.161 7.940 1.00 95.75 96 HIS A O 1
ATOM 777 N N . GLY A 1 97 ? -5.325 1.100 7.455 1.00 97.06 97 GLY A N 1
ATOM 778 C CA . GLY A 1 97 ? -4.944 1.365 6.073 1.00 97.06 97 GLY A CA 1
ATOM 779 C C . GLY A 1 97 ? -3.618 2.118 5.952 1.00 97.06 97 GLY A C 1
ATOM 780 O O . GLY A 1 97 ? -2.776 1.736 5.142 1.00 97.06 97 GLY A O 1
ATOM 781 N N . LEU A 1 98 ? -3.388 3.127 6.800 1.00 97.75 98 LEU A N 1
ATOM 782 C CA . LEU A 1 98 ? -2.111 3.843 6.866 1.00 97.75 98 LEU A CA 1
ATOM 783 C C . LEU A 1 98 ? -0.946 2.874 7.113 1.00 97.75 98 LEU A C 1
ATOM 785 O O . LEU A 1 98 ? 0.029 2.889 6.367 1.00 97.75 98 LEU A O 1
ATOM 789 N N . TRP A 1 99 ? -1.065 1.995 8.113 1.00 97.81 99 TRP A N 1
ATOM 790 C CA . TRP A 1 99 ? -0.020 1.015 8.423 1.00 97.81 99 TRP A CA 1
ATOM 791 C C . TRP A 1 99 ? 0.206 -0.002 7.305 1.00 97.81 99 TRP A C 1
ATOM 793 O O . TRP A 1 99 ? 1.354 -0.347 7.036 1.00 97.81 99 TRP A O 1
ATOM 803 N N . VAL A 1 100 ? -0.849 -0.438 6.611 1.00 98.00 100 VAL A N 1
ATOM 804 C CA . VAL A 1 100 ? -0.713 -1.272 5.404 1.00 98.00 100 VAL A CA 1
ATOM 805 C C . VAL A 1 100 ? 0.133 -0.549 4.349 1.00 98.00 100 VAL A C 1
ATOM 807 O O . VAL A 1 100 ? 1.080 -1.133 3.823 1.00 98.00 100 VAL A O 1
ATOM 810 N N . GLY A 1 101 ? -0.157 0.730 4.089 1.00 98.00 101 GLY A N 1
ATOM 811 C CA . GLY A 1 101 ? 0.596 1.559 3.146 1.00 98.00 101 GLY A CA 1
ATOM 812 C C . GLY A 1 101 ? 2.057 1.774 3.548 1.00 98.00 101 GLY A C 1
ATOM 813 O O . GLY A 1 101 ? 2.942 1.632 2.707 1.00 98.00 101 GLY A O 1
ATOM 814 N N . VAL A 1 102 ? 2.327 2.040 4.829 1.00 98.12 102 VAL A N 1
ATOM 815 C CA . VAL A 1 102 ? 3.692 2.199 5.363 1.00 98.12 102 VAL A CA 1
ATOM 816 C C . VAL A 1 102 ? 4.495 0.904 5.220 1.00 98.12 102 VAL A C 1
ATOM 818 O O . VAL A 1 102 ? 5.605 0.933 4.695 1.00 98.12 102 VAL A O 1
ATOM 821 N N . LEU A 1 103 ? 3.938 -0.238 5.639 1.00 97.81 103 LEU A N 1
ATOM 822 C CA . LEU A 1 103 ? 4.618 -1.539 5.574 1.00 97.81 103 LEU A CA 1
ATOM 823 C C . LEU A 1 103 ? 4.958 -1.934 4.135 1.00 97.81 103 LEU A C 1
ATOM 825 O O . LEU A 1 103 ? 6.082 -2.345 3.851 1.00 97.81 103 LEU A O 1
ATOM 829 N N . LEU A 1 104 ? 4.005 -1.772 3.218 1.00 96.94 104 LEU A N 1
ATOM 830 C CA . LEU A 1 104 ? 4.221 -2.041 1.798 1.00 96.94 104 LEU A CA 1
ATOM 831 C C . LEU A 1 104 ? 5.188 -1.036 1.169 1.00 96.94 104 LEU A C 1
ATOM 833 O O . LEU A 1 104 ? 6.031 -1.429 0.370 1.00 96.94 104 LEU A O 1
ATOM 837 N N . GLY A 1 105 ? 5.108 0.241 1.549 1.00 96.69 105 GLY A N 1
ATOM 838 C CA . GLY A 1 105 ? 6.017 1.281 1.074 1.00 96.69 105 GLY A CA 1
ATOM 839 C C . GLY A 1 105 ? 7.462 0.993 1.477 1.00 96.69 105 GLY A C 1
ATOM 840 O O . GLY A 1 105 ? 8.349 1.066 0.628 1.00 96.69 105 GLY A O 1
ATOM 841 N N . MET A 1 106 ? 7.685 0.585 2.732 1.00 97.50 106 MET A N 1
ATOM 842 C CA . MET A 1 106 ? 8.993 0.132 3.219 1.00 97.50 106 MET A CA 1
ATOM 843 C C . MET A 1 106 ? 9.477 -1.105 2.464 1.00 97.50 106 MET A C 1
ATOM 845 O O . MET A 1 106 ? 10.618 -1.123 2.011 1.00 97.50 106 MET A O 1
ATOM 849 N N . LEU A 1 107 ? 8.613 -2.105 2.264 1.00 96.25 107 LEU A N 1
ATOM 850 C CA . LEU A 1 107 ? 8.965 -3.289 1.481 1.00 96.25 107 LEU A CA 1
ATOM 851 C C . LEU A 1 107 ? 9.365 -2.918 0.046 1.00 96.25 107 LEU A C 1
ATOM 853 O O . LEU A 1 107 ? 10.373 -3.405 -0.456 1.00 96.25 107 LEU A O 1
ATOM 857 N N . GLY A 1 108 ? 8.621 -2.017 -0.596 1.00 93.69 108 GLY A N 1
ATOM 858 C CA . GLY A 1 108 ? 8.949 -1.525 -1.929 1.00 93.69 108 GLY A CA 1
ATOM 859 C C . GLY A 1 108 ? 10.277 -0.766 -1.972 1.00 93.69 108 GLY A C 1
ATOM 860 O O . GLY A 1 108 ? 10.995 -0.866 -2.961 1.00 93.69 108 GLY A O 1
ATOM 861 N N . ILE A 1 109 ? 10.629 -0.020 -0.918 1.00 95.06 109 ILE A N 1
ATOM 862 C CA . ILE A 1 109 ? 11.939 0.642 -0.814 1.00 95.06 109 ILE A CA 1
ATOM 863 C C . ILE A 1 109 ? 13.053 -0.395 -0.692 1.00 95.06 109 ILE A C 1
ATOM 865 O O . ILE A 1 109 ? 14.047 -0.269 -1.397 1.00 95.06 109 ILE A O 1
ATOM 869 N N . ILE A 1 110 ? 12.879 -1.417 0.153 1.00 95.62 110 ILE A N 1
ATOM 870 C CA . ILE A 1 110 ? 13.853 -2.507 0.310 1.00 9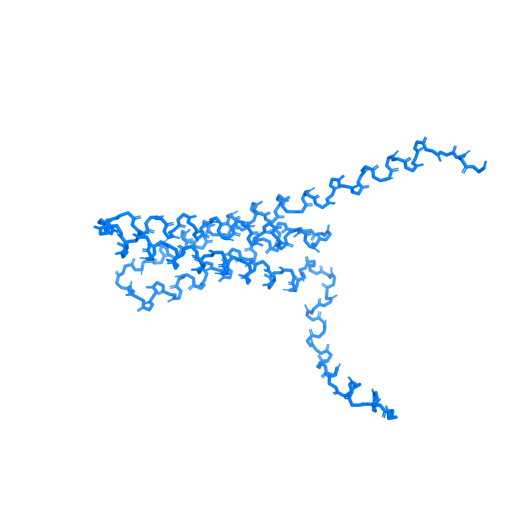5.62 110 ILE A CA 1
ATOM 871 C C . ILE A 1 110 ? 14.078 -3.200 -1.038 1.00 95.62 110 ILE A C 1
ATOM 873 O O . ILE A 1 110 ? 15.214 -3.332 -1.477 1.00 95.62 110 ILE A O 1
ATOM 877 N N . VAL A 1 111 ? 13.003 -3.561 -1.745 1.00 92.44 111 VAL A N 1
ATOM 878 C CA . VAL A 1 111 ? 13.099 -4.182 -3.075 1.00 92.44 111 VAL A CA 1
ATOM 879 C C . VAL A 1 111 ? 13.810 -3.263 -4.074 1.00 92.44 111 VAL A C 1
ATOM 881 O O . VAL A 1 111 ? 14.679 -3.720 -4.810 1.00 92.44 111 VAL A O 1
ATOM 884 N N . ASN A 1 112 ? 13.496 -1.966 -4.091 1.00 91.12 112 ASN A N 1
ATOM 885 C CA . ASN A 1 112 ? 14.165 -1.022 -4.988 1.00 91.12 112 ASN A CA 1
ATOM 886 C C . ASN A 1 112 ? 15.651 -0.823 -4.635 1.00 91.12 112 ASN A C 1
ATOM 888 O O . ASN A 1 112 ? 16.460 -0.657 -5.546 1.00 91.12 112 ASN A O 1
ATOM 892 N N . LEU A 1 113 ? 16.018 -0.852 -3.348 1.00 93.88 113 LEU A N 1
ATOM 893 C CA . LEU A 1 113 ? 17.410 -0.753 -2.892 1.00 93.88 113 LEU A CA 1
ATOM 894 C C . LEU A 1 113 ? 18.241 -1.944 -3.372 1.00 93.88 113 LEU A C 1
ATOM 896 O O . LEU A 1 113 ? 19.364 -1.743 -3.820 1.00 93.88 113 LEU A O 1
ATOM 900 N N . GLU A 1 114 ? 17.673 -3.148 -3.329 1.00 95.25 114 GLU A N 1
ATOM 901 C CA . GLU A 1 114 ? 18.344 -4.366 -3.796 1.00 95.25 114 GLU A CA 1
ATOM 902 C C . GLU A 1 114 ? 18.442 -4.432 -5.328 1.00 95.25 114 GLU A C 1
ATOM 904 O O . GLU A 1 114 ? 19.447 -4.882 -5.874 1.00 95.25 114 GLU A O 1
ATOM 909 N N . LEU A 1 115 ? 17.414 -3.967 -6.047 1.00 90.75 115 LEU A N 1
ATOM 910 C CA . LEU A 1 115 ? 17.379 -4.054 -7.511 1.00 90.75 115 LEU A CA 1
ATOM 911 C C . LEU A 1 115 ? 18.148 -2.927 -8.212 1.00 90.75 115 LEU A C 1
ATOM 913 O O . LEU A 1 115 ? 18.733 -3.150 -9.272 1.00 90.75 115 LEU A O 1
ATOM 917 N N . ALA A 1 116 ? 18.107 -1.706 -7.676 1.00 91.50 116 ALA A N 1
ATOM 918 C CA . ALA A 1 116 ? 18.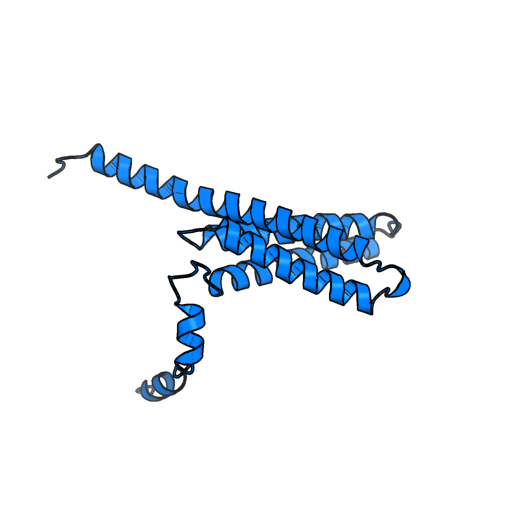671 -0.525 -8.327 1.00 91.50 116 ALA A CA 1
ATOM 919 C C . ALA A 1 116 ? 19.104 0.547 -7.305 1.00 91.50 116 ALA A C 1
ATOM 921 O O . ALA A 1 116 ? 18.525 1.641 -7.267 1.00 91.50 116 ALA A O 1
ATOM 922 N N . PRO A 1 117 ? 20.163 0.294 -6.511 1.00 90.44 117 PRO A N 1
ATOM 923 C CA . PRO A 1 117 ? 20.585 1.195 -5.432 1.00 90.44 117 PRO A CA 1
ATOM 924 C C . PRO A 1 117 ? 20.944 2.604 -5.931 1.00 90.44 117 PRO A C 1
ATOM 926 O O . PRO A 1 117 ? 20.681 3.598 -5.260 1.00 90.44 117 PRO A O 1
ATOM 929 N N . GLN A 1 118 ? 21.476 2.708 -7.150 1.00 91.44 118 GLN A N 1
ATOM 930 C CA . GLN A 1 118 ? 21.897 3.964 -7.781 1.00 91.44 118 GLN A CA 1
ATOM 931 C C . GLN A 1 118 ? 20.754 4.937 -8.126 1.00 91.44 118 GLN A C 1
ATOM 933 O O . GLN A 1 118 ? 21.006 6.117 -8.356 1.00 91.44 118 GLN A O 1
ATOM 938 N N . LEU A 1 119 ? 19.501 4.470 -8.163 1.00 83.75 119 LEU A N 1
ATOM 939 C CA . LEU A 1 119 ? 18.334 5.299 -8.498 1.00 83.75 119 LEU A CA 1
ATOM 940 C C . LEU A 1 119 ? 17.625 5.862 -7.257 1.00 83.75 119 LEU A C 1
ATOM 942 O O . LEU A 1 119 ? 16.661 6.624 -7.381 1.00 83.75 119 LEU A O 1
ATOM 946 N N . LEU A 1 120 ? 18.081 5.489 -6.061 1.00 87.62 120 LEU A N 1
ATOM 947 C CA . LEU A 1 120 ? 17.375 5.735 -4.814 1.00 87.62 120 LEU A CA 1
ATOM 948 C C . LEU A 1 120 ? 17.958 6.926 -4.058 1.00 87.62 120 LEU A C 1
ATOM 950 O O . LEU A 1 120 ? 18.946 6.832 -3.338 1.00 87.62 120 LEU A O 1
ATOM 954 N N . SER A 1 121 ? 17.289 8.069 -4.191 1.00 95.25 121 SER A N 1
ATOM 955 C CA . SER A 1 121 ? 17.524 9.237 -3.340 1.00 95.25 121 SER A CA 1
ATOM 956 C C . SER A 1 121 ? 16.605 9.217 -2.118 1.00 95.25 121 SER A C 1
ATOM 958 O O . SER A 1 121 ? 15.474 8.725 -2.190 1.00 95.25 121 SER A O 1
ATOM 960 N N . LEU A 1 122 ? 17.030 9.833 -1.012 1.00 95.44 122 LEU A N 1
ATOM 961 C CA . LEU A 1 122 ? 16.195 9.981 0.188 1.00 95.44 122 LEU A CA 1
ATOM 962 C C . LEU A 1 122 ? 14.843 10.654 -0.128 1.00 95.44 122 LEU A C 1
ATOM 964 O O . LEU A 1 122 ? 13.800 10.245 0.379 1.00 95.44 122 LEU A O 1
ATOM 968 N N . ALA A 1 123 ? 14.846 11.634 -1.037 1.00 95.94 123 ALA A N 1
ATOM 969 C CA . ALA A 1 123 ? 13.631 12.290 -1.517 1.00 95.94 123 ALA A CA 1
ATOM 970 C C . ALA A 1 123 ? 12.683 11.315 -2.243 1.00 95.94 123 ALA A C 1
ATOM 972 O O . ALA A 1 123 ? 11.467 11.370 -2.049 1.00 95.94 123 ALA A O 1
ATOM 973 N N . SER A 1 124 ? 13.222 10.394 -3.051 1.00 93.75 124 SER A N 1
ATOM 974 C CA . SER A 1 124 ? 12.421 9.367 -3.729 1.00 93.75 124 SER A CA 1
ATOM 975 C C . SER A 1 124 ? 11.806 8.359 -2.749 1.00 93.75 124 SER A C 1
ATOM 977 O O . SER A 1 124 ? 10.621 8.047 -2.883 1.00 93.75 124 SER A O 1
ATOM 979 N N . MET A 1 125 ? 12.555 7.942 -1.717 1.00 95.56 125 MET A N 1
ATOM 980 C CA . MET A 1 125 ? 12.060 7.081 -0.632 1.00 95.56 125 MET A CA 1
ATOM 981 C C . MET A 1 125 ? 10.917 7.757 0.126 1.00 95.56 125 MET A C 1
ATOM 983 O O . MET A 1 125 ? 9.851 7.168 0.304 1.00 95.56 125 MET A O 1
ATOM 987 N N . GLY A 1 126 ? 11.117 9.018 0.524 1.00 97.31 126 GLY A N 1
ATOM 988 C CA . GLY A 1 126 ? 10.111 9.804 1.236 1.00 97.31 126 GLY A CA 1
ATOM 989 C C . GLY A 1 126 ? 8.826 9.965 0.425 1.00 97.31 126 GLY A C 1
ATOM 990 O O . GLY A 1 126 ? 7.736 9.735 0.948 1.00 97.31 126 GLY A O 1
ATOM 991 N N . ARG A 1 127 ? 8.939 10.270 -0.876 1.00 96.50 127 ARG A N 1
ATOM 992 C CA . ARG A 1 127 ? 7.782 10.342 -1.783 1.00 96.50 127 ARG A CA 1
ATOM 993 C C . ARG A 1 127 ? 7.063 8.999 -1.891 1.00 96.50 127 ARG A C 1
ATOM 995 O O . ARG A 1 127 ? 5.838 8.974 -1.824 1.00 96.50 127 ARG A O 1
ATOM 1002 N N . GLN A 1 128 ? 7.796 7.899 -2.062 1.00 95.44 128 GLN A N 1
ATOM 1003 C CA . GLN A 1 128 ? 7.205 6.564 -2.162 1.00 95.44 128 GLN A CA 1
ATOM 1004 C C . GLN A 1 128 ? 6.436 6.206 -0.887 1.00 95.44 128 GLN A C 1
ATOM 1006 O O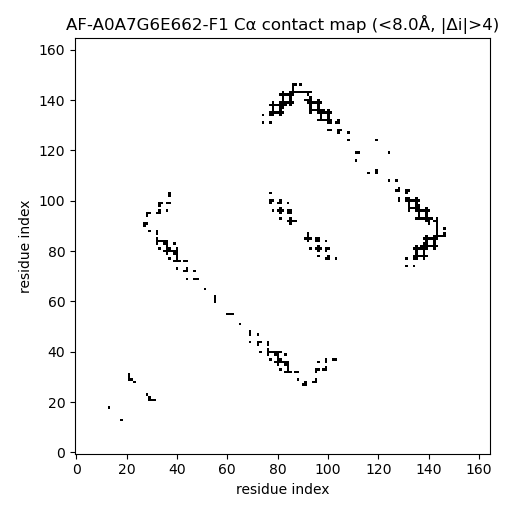 . GLN A 1 128 ? 5.264 5.839 -0.972 1.00 95.44 128 GLN A O 1
ATOM 1011 N N . LEU A 1 129 ? 7.045 6.393 0.287 1.00 97.56 129 LEU A N 1
ATOM 1012 C CA . LEU A 1 129 ? 6.375 6.168 1.569 1.00 97.56 129 LEU A CA 1
ATOM 1013 C C . LEU A 1 129 ? 5.130 7.032 1.721 1.00 97.56 129 LEU A C 1
ATOM 1015 O O . LEU A 1 129 ? 4.082 6.509 2.091 1.00 97.56 129 LEU A O 1
ATOM 1019 N N . LEU A 1 130 ? 5.219 8.324 1.408 1.00 98.06 130 LEU A N 1
ATOM 1020 C CA . LEU A 1 130 ? 4.094 9.249 1.517 1.00 98.06 130 LEU A CA 1
ATOM 1021 C C . LEU A 1 130 ? 2.937 8.825 0.608 1.00 98.06 130 LEU A C 1
ATOM 1023 O O . LEU A 1 130 ? 1.809 8.691 1.077 1.00 98.06 130 LEU A O 1
ATOM 1027 N N . VAL A 1 131 ? 3.207 8.554 -0.671 1.00 97.75 131 VAL A N 1
ATOM 1028 C CA . VAL A 1 131 ? 2.169 8.165 -1.636 1.00 97.75 131 VAL A CA 1
ATOM 1029 C C . VAL A 1 131 ? 1.510 6.846 -1.230 1.00 97.75 131 VAL A C 1
ATOM 1031 O O . VAL A 1 131 ? 0.283 6.751 -1.234 1.00 97.75 131 VAL A O 1
ATOM 1034 N N . TRP A 1 132 ? 2.293 5.841 -0.834 1.00 97.81 132 TRP A N 1
ATOM 1035 C CA . TRP A 1 132 ? 1.757 4.534 -0.443 1.00 97.81 132 TRP A CA 1
ATOM 1036 C C . TRP A 1 132 ? 0.961 4.625 0.861 1.00 97.81 132 TRP A C 1
ATOM 1038 O O . TRP A 1 132 ? -0.112 4.036 0.975 1.00 97.81 132 TRP A O 1
ATOM 1048 N N . SER A 1 133 ? 1.426 5.434 1.813 1.00 98.31 133 SER A N 1
ATOM 1049 C CA . SER A 1 133 ? 0.712 5.708 3.063 1.00 98.31 133 SER A CA 1
ATOM 1050 C C . SER A 1 133 ? -0.627 6.400 2.813 1.00 98.31 133 SER A C 1
ATOM 1052 O O . SER A 1 133 ? -1.630 6.007 3.407 1.00 98.31 133 SER A O 1
ATOM 1054 N N . LEU A 1 134 ? -0.673 7.384 1.907 1.00 98.38 134 LEU A N 1
ATOM 1055 C CA . LEU A 1 134 ? -1.912 8.077 1.543 1.00 98.38 134 LEU A CA 1
ATOM 1056 C C . LEU A 1 134 ? -2.915 7.137 0.869 1.00 98.38 134 LEU A C 1
ATOM 1058 O O . LEU A 1 134 ? -4.084 7.139 1.248 1.00 98.38 134 LEU A O 1
ATOM 1062 N N . TRP A 1 135 ? -2.474 6.301 -0.074 1.00 98.19 135 TRP A N 1
ATOM 1063 C CA . TRP A 1 135 ? -3.345 5.311 -0.722 1.00 98.19 135 TRP A CA 1
ATOM 1064 C C . TRP A 1 135 ? -3.836 4.223 0.239 1.00 98.19 135 TRP A C 1
ATOM 1066 O O . TRP A 1 135 ? -4.989 3.794 0.163 1.00 98.19 135 TRP A O 1
ATOM 1076 N N . GLY A 1 136 ? -2.991 3.803 1.180 1.00 98.06 136 GLY A N 1
ATOM 1077 C CA . GLY A 1 136 ? -3.396 2.897 2.250 1.00 98.06 136 GLY A CA 1
ATOM 1078 C C . GLY A 1 136 ? -4.441 3.542 3.163 1.00 98.06 136 GLY A C 1
ATOM 1079 O O . GLY A 1 136 ? -5.475 2.935 3.450 1.00 98.06 136 GLY A O 1
ATOM 1080 N N . LEU A 1 137 ? -4.214 4.793 3.576 1.00 98.06 137 LEU A N 1
ATOM 1081 C CA . LEU A 1 137 ? -5.125 5.567 4.421 1.00 98.06 137 LEU A CA 1
ATOM 1082 C C . LEU A 1 137 ? -6.491 5.762 3.757 1.00 98.06 137 LEU A C 1
ATOM 1084 O O . LEU A 1 137 ? -7.512 5.528 4.409 1.00 98.06 137 LEU A O 1
ATOM 1088 N N . THR A 1 138 ? -6.531 6.148 2.478 1.00 97.94 138 THR A N 1
ATOM 1089 C CA . THR A 1 138 ? -7.792 6.327 1.738 1.00 97.94 138 THR A CA 1
ATOM 1090 C C . THR A 1 138 ? -8.549 5.010 1.605 1.00 97.94 138 THR A C 1
ATOM 1092 O O . THR A 1 138 ? -9.750 4.973 1.885 1.00 97.94 138 THR A O 1
ATOM 1095 N N . GLY A 1 139 ? -7.852 3.917 1.281 1.00 97.44 139 GLY A N 1
ATOM 1096 C CA . GLY A 1 139 ? -8.423 2.571 1.271 1.00 97.44 139 GLY A CA 1
ATOM 1097 C C . GLY A 1 139 ? -9.031 2.203 2.625 1.00 97.44 139 GLY A C 1
ATOM 1098 O O . GLY A 1 139 ? -10.207 1.855 2.702 1.00 97.44 139 GLY A O 1
ATOM 1099 N N . GLY A 1 140 ? -8.272 2.361 3.712 1.00 97.06 140 GLY A N 1
ATOM 1100 C CA . GLY A 1 140 ? -8.727 2.057 5.074 1.00 97.06 140 GLY A CA 1
ATOM 1101 C C . GLY A 1 140 ? -9.905 2.907 5.542 1.00 97.06 140 GLY A C 1
ATOM 1102 O O . GLY A 1 140 ? -10.812 2.400 6.209 1.00 97.06 140 GLY A O 1
ATOM 1103 N N . TYR A 1 141 ? -9.931 4.185 5.162 1.00 96.38 141 TYR A N 1
ATOM 1104 C CA . TYR A 1 141 ? -11.050 5.079 5.439 1.00 96.38 141 TYR A CA 1
ATOM 1105 C C . TYR A 1 141 ? -12.331 4.589 4.749 1.00 96.38 141 TYR A C 1
ATOM 1107 O O . TYR A 1 141 ? -13.335 4.346 5.425 1.00 96.38 141 TYR A O 1
ATOM 1115 N N . ILE A 1 142 ? -12.277 4.340 3.436 1.00 96.38 142 ILE A N 1
ATOM 1116 C CA . ILE A 1 142 ? -13.413 3.823 2.653 1.00 96.38 142 ILE A CA 1
ATOM 1117 C C . ILE A 1 142 ? -13.857 2.445 3.166 1.00 96.38 142 ILE A C 1
ATOM 1119 O O . ILE A 1 142 ? -15.051 2.209 3.354 1.00 96.38 142 ILE A O 1
ATOM 1123 N N . GLY A 1 143 ? -12.905 1.557 3.463 1.00 95.31 143 GLY A N 1
ATOM 1124 C CA . GLY A 1 143 ? -13.166 0.233 4.029 1.00 95.31 143 GLY A CA 1
ATOM 1125 C C . GLY A 1 143 ? -13.951 0.296 5.337 1.00 95.31 143 GLY A C 1
ATOM 1126 O O . GLY A 1 143 ? -14.903 -0.460 5.526 1.00 95.31 143 GLY A O 1
ATOM 1127 N N . SER A 1 144 ? -13.613 1.246 6.214 1.00 92.88 144 SER A N 1
ATOM 1128 C CA . SER A 1 144 ? -14.365 1.442 7.456 1.00 92.88 144 SER A CA 1
ATOM 1129 C C . SER A 1 144 ? -15.789 1.944 7.207 1.00 92.88 144 SER A C 1
ATOM 1131 O O . SER A 1 144 ? -16.729 1.434 7.812 1.00 92.88 144 SER A O 1
ATOM 1133 N N . LEU A 1 145 ? -15.987 2.874 6.266 1.00 90.62 145 LEU A N 1
ATOM 1134 C CA . LEU A 1 145 ? -17.316 3.398 5.930 1.00 90.62 145 LEU A CA 1
ATOM 1135 C C . LEU A 1 145 ? -18.259 2.304 5.402 1.00 90.62 145 LEU A C 1
ATOM 1137 O O . LEU A 1 145 ? -19.449 2.304 5.729 1.00 90.62 145 LEU A O 1
ATOM 1141 N N . LEU A 1 146 ? -17.725 1.344 4.641 1.00 89.31 146 LEU A N 1
ATOM 1142 C CA . LEU A 1 146 ? -18.473 0.194 4.123 1.00 89.31 146 LEU A CA 1
ATOM 1143 C C . LEU A 1 146 ? -19.043 -0.701 5.238 1.00 89.31 146 LEU A C 1
ATOM 1145 O O . LEU A 1 146 ? -20.160 -1.196 5.094 1.00 89.31 146 LEU A O 1
ATOM 1149 N N . LEU A 1 147 ? -18.335 -0.866 6.362 1.00 79.25 147 LEU A N 1
ATOM 1150 C CA . LEU A 1 147 ? -18.831 -1.594 7.541 1.00 79.25 147 LEU A CA 1
ATOM 1151 C C . LEU A 1 147 ? -19.945 -0.844 8.289 1.00 79.25 147 LEU A C 1
ATOM 1153 O O . LEU A 1 14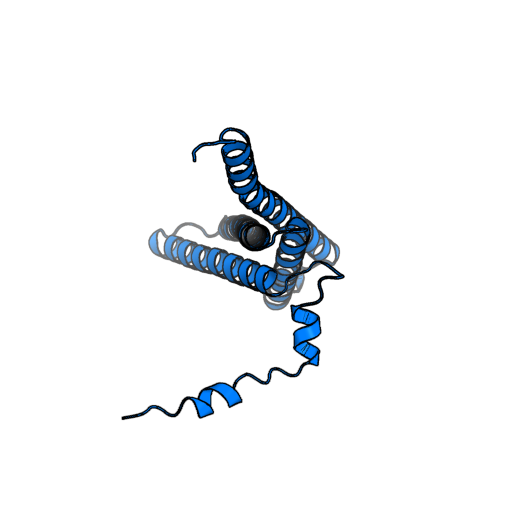7 ? -20.892 -1.462 8.782 1.00 79.25 147 LEU A O 1
ATOM 1157 N N . TYR A 1 148 ? -19.849 0.485 8.380 1.00 68.75 148 TYR A N 1
ATOM 1158 C CA . TYR A 1 148 ? -20.819 1.301 9.121 1.00 68.75 148 TYR A CA 1
ATOM 1159 C C . TYR A 1 148 ? -22.185 1.399 8.426 1.00 68.75 148 TYR A C 1
ATOM 1161 O O . TYR A 1 148 ? -23.221 1.529 9.091 1.00 68.75 148 TYR A O 1
ATOM 1169 N N . TRP A 1 149 ? -22.220 1.304 7.095 1.00 64.62 149 TRP A N 1
ATOM 1170 C CA . TRP A 1 149 ? -23.455 1.419 6.315 1.00 64.62 149 TRP A CA 1
ATOM 1171 C C . TRP A 1 149 ? -24.518 0.344 6.654 1.00 64.62 149 TRP A C 1
ATOM 1173 O O . TRP A 1 149 ? -25.665 0.712 6.943 1.00 64.62 149 TRP A O 1
ATOM 1183 N N . PRO A 1 150 ? -24.214 -0.969 6.688 1.00 62.34 150 PRO A N 1
ATOM 1184 C CA . PRO A 1 150 ? -25.221 -1.991 6.985 1.00 62.34 150 PRO A CA 1
ATOM 1185 C C . PRO A 1 150 ? -25.733 -1.952 8.436 1.00 62.34 150 PRO A C 1
ATOM 1187 O O . PRO A 1 150 ? -26.926 -2.183 8.662 1.00 62.34 150 PRO A O 1
ATOM 1190 N N . GLN A 1 151 ? -24.896 -1.596 9.419 1.00 60.31 151 GLN A N 1
ATOM 1191 C CA . GLN A 1 151 ? -25.320 -1.540 10.825 1.00 60.31 151 GLN A CA 1
ATOM 1192 C C . GLN A 1 151 ? -26.367 -0.448 11.079 1.00 60.31 151 GLN A C 1
ATOM 1194 O O . GLN A 1 151 ? -27.391 -0.729 11.711 1.00 60.31 151 GLN A O 1
ATOM 1199 N N . LYS A 1 152 ? -26.187 0.758 10.519 1.00 60.19 152 LYS A N 1
ATOM 1200 C CA . LYS A 1 152 ? -27.145 1.869 10.684 1.00 60.19 152 LYS A CA 1
ATOM 1201 C C . LYS A 1 152 ? -28.536 1.525 10.128 1.00 60.19 152 LYS A C 1
ATOM 1203 O O . LYS A 1 152 ? -29.551 1.873 10.731 1.00 60.19 152 LYS A O 1
ATOM 1208 N N . LYS A 1 153 ? -28.596 0.770 9.021 1.00 63.50 153 LYS A N 1
ATOM 1209 C CA . LYS A 1 153 ? -29.861 0.270 8.445 1.00 63.50 153 LYS A CA 1
ATOM 1210 C C . LYS A 1 153 ? -30.579 -0.722 9.365 1.00 63.50 153 LYS A C 1
ATOM 1212 O O . LYS A 1 153 ? -31.806 -0.697 9.426 1.00 63.50 153 LYS A O 1
ATOM 1217 N N . SER A 1 154 ? -29.845 -1.579 10.077 1.00 62.25 154 SER A N 1
ATOM 1218 C CA . SER A 1 154 ? -30.442 -2.579 10.978 1.00 62.25 154 SER A CA 1
ATOM 1219 C C . SER A 1 154 ? -31.072 -1.956 12.231 1.00 62.25 154 SER A C 1
ATOM 1221 O O . SER A 1 154 ? -32.160 -2.367 12.637 1.00 62.25 154 SER A O 1
ATOM 1223 N N . ILE A 1 155 ? -30.442 -0.915 12.787 1.00 63.28 155 ILE A N 1
ATOM 1224 C CA . ILE A 1 155 ? -30.928 -0.193 13.971 1.00 63.28 155 ILE A CA 1
ATOM 1225 C C . ILE A 1 155 ? -32.173 0.628 13.610 1.00 63.28 155 ILE A C 1
ATOM 1227 O O . ILE A 1 155 ? -33.208 0.478 14.253 1.00 63.28 155 ILE A O 1
ATOM 1231 N N . SER A 1 156 ? -32.133 1.369 12.495 1.00 62.31 156 SER A N 1
ATOM 1232 C CA . SER A 1 156 ? -33.293 2.126 11.997 1.00 62.31 156 SER A CA 1
ATOM 1233 C C . SER A 1 156 ? -34.506 1.234 11.670 1.00 62.31 156 SER A C 1
ATOM 1235 O O . SER A 1 156 ? -35.650 1.658 11.830 1.00 62.31 156 SER A O 1
ATOM 1237 N N . ARG A 1 157 ? -34.289 -0.023 11.247 1.00 63.16 157 ARG A N 1
ATOM 1238 C CA . ARG A 1 157 ? -35.378 -0.993 11.027 1.00 63.16 157 ARG A CA 1
ATOM 1239 C C . ARG A 1 157 ? -36.002 -1.508 12.324 1.00 63.16 157 ARG A C 1
ATOM 1241 O O . ARG A 1 157 ? -37.209 -1.729 12.335 1.00 63.16 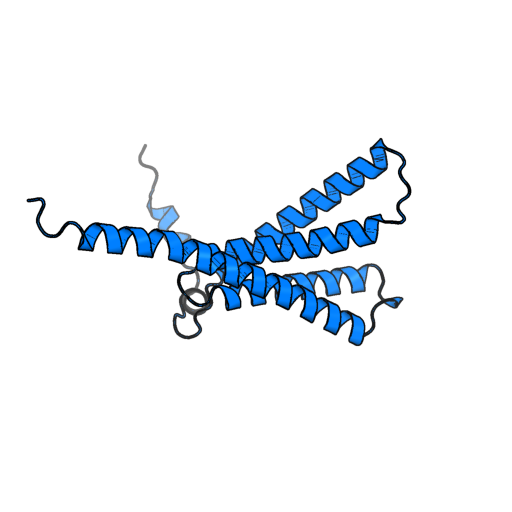157 ARG A O 1
ATOM 1248 N N . LYS A 1 158 ? -35.204 -1.722 13.378 1.00 60.03 158 LYS A N 1
ATOM 1249 C CA . LYS A 1 158 ? -35.712 -2.138 14.697 1.00 60.03 158 LYS A CA 1
ATOM 1250 C C . LYS A 1 158 ? -36.503 -1.016 15.368 1.00 60.03 158 LYS A C 1
ATOM 1252 O O . LYS A 1 158 ? -37.569 -1.278 15.904 1.00 60.03 158 LYS A O 1
ATOM 1257 N N . GLU A 1 159 ? -36.040 0.223 15.249 1.00 62.53 159 GLU A N 1
ATOM 1258 C CA . GLU A 1 159 ? -36.716 1.397 15.818 1.00 62.53 159 GLU A CA 1
ATOM 1259 C C . GLU A 1 159 ? -38.039 1.737 15.112 1.00 62.53 159 GLU A C 1
ATOM 1261 O O . GLU A 1 159 ? -38.956 2.247 15.741 1.00 62.53 159 GLU A O 1
ATOM 1266 N N . LYS A 1 160 ? -38.191 1.379 13.828 1.00 63.25 160 LYS A N 1
ATOM 1267 C CA . LYS A 1 160 ? -39.465 1.486 13.089 1.00 63.25 160 LYS A CA 1
ATOM 1268 C C . LYS A 1 160 ? -40.431 0.308 13.289 1.00 63.25 160 LYS A C 1
ATOM 1270 O O . LYS A 1 160 ? -41.527 0.343 12.737 1.00 63.25 160 LYS A O 1
ATOM 1275 N N . ARG A 1 161 ? -40.061 -0.726 14.055 1.00 60.97 161 ARG A N 1
ATOM 1276 C CA . ARG A 1 161 ? -40.983 -1.789 14.500 1.00 60.97 161 ARG A CA 1
ATOM 1277 C C . ARG A 1 161 ? -41.040 -1.887 16.034 1.00 60.97 161 ARG A C 1
ATOM 1279 O O . ARG A 1 161 ? -40.743 -2.954 16.575 1.00 60.97 161 ARG A O 1
ATOM 1286 N N . PRO A 1 162 ? -41.410 -0.819 16.760 1.00 57.03 162 PRO A N 1
ATOM 1287 C CA . PRO A 1 162 ? -41.759 -0.961 18.161 1.00 57.03 162 PRO A CA 1
ATOM 1288 C C . PRO A 1 162 ? -43.144 -1.625 18.218 1.00 57.03 162 PRO A C 1
ATOM 1290 O O . PRO A 1 162 ? -44.144 -0.987 17.915 1.00 57.03 162 PRO A O 1
ATOM 1293 N N . GLY A 1 163 ? -43.210 -2.921 18.535 1.00 62.38 163 GLY A N 1
ATOM 1294 C CA . GLY A 1 163 ? -44.488 -3.575 18.861 1.00 62.38 163 GLY A CA 1
ATOM 1295 C C . GLY A 1 163 ? -45.050 -4.590 17.864 1.00 62.38 163 GLY A C 1
ATOM 1296 O O . GLY A 1 163 ? -46.262 -4.717 17.774 1.00 62.38 163 GLY A O 1
ATOM 1297 N N . ALA A 1 164 ? -44.215 -5.349 17.150 1.00 57.12 164 ALA A N 1
ATOM 1298 C CA . ALA A 1 164 ? -44.674 -6.627 16.593 1.00 57.12 164 ALA A CA 1
ATOM 1299 C C . ALA A 1 164 ? -44.448 -7.734 17.639 1.00 57.12 164 ALA A C 1
ATOM 1301 O O . ALA A 1 164 ? -43.454 -8.459 17.560 1.00 57.12 164 ALA A O 1
ATOM 1302 N N . TRP A 1 165 ? -45.320 -7.771 18.646 1.00 60.78 165 TRP A N 1
ATOM 1303 C CA . TRP A 1 165 ? -45.578 -8.942 19.486 1.00 60.78 165 TRP A CA 1
ATOM 1304 C C . TRP A 1 165 ? -46.948 -9.488 19.106 1.00 60.78 165 TRP A C 1
ATOM 1306 O O . TRP A 1 165 ? -47.847 -8.647 18.876 1.00 60.78 165 TRP A O 1
#

Secondary structure (DSSP, 8-state):
----TTHHHHTT---HHHHHHHH-TTTT--HHHHHHHHHHHHHHHHHHHHHHHHHHHHH---GGGHHHHHHHHHHHHHHHHHHHHHTT-SS-HHHHHHHHHHHHHHHHHHHHHHH-GGG--HHHHHHHHHHHHHHHHHHHHHHHHHHHHHHHHHHHHHHT-TT--

Radius of gyration: 21.42 Å; Cα contacts (8 Å, |Δi|>4): 208; chains: 1; bounding box: 68×56×55 Å

Foldseek 3Di:
DDDPPVVVVVVPCPDVVVVCVQPVPPVQDHVVLLVQLLVQLVVQLVVQLVVLVVVCVVPVDDCPCVVVSSVVSSLVSLLQSLLSSLLVGQPDLLVSLLSSLQVSLVVVLVVCCVPPVPVDDPVNSVVSSVSSSVSSSNSSVNSNVVNVVVVVVVVVVVVVDPDPD

Mean predicted aligned error: 10.08 Å